Protein AF-K1TLE0-F1 (afdb_monomer_lite)

Secondary structure (DSSP, 8-state):
--PPPTTS-TTS----SS------SEEEEEEEETTTEEEEEEEE--

Foldseek 3Di:
DDDDDPPDDPPDPDCPPHDDDDDDQKDKDWDDDPPGDIDIDIDGDD

InterPro domains:
  IPR016039 Thiolase-like [G3DSA:3.40.47.10] (1-44)
  IPR016039 Thiolase-like [SSF53901] (2-41)

Radius of gyration: 14.5 Å; chains: 1; bounding box: 36×20×39 Å

Sequence (46 aa):
NENLDPEIDPRLNLTLNKAQKRDVKCAMSNTFGFGGHNSTVFSVKI

Organism: NCBI:txid408170

pLDDT: mean 91.13, std 7.76, range [52.5, 96.5]

Structure (mmCIF, N/CA/C/O backbone):
data_AF-K1TLE0-F1
#
_entry.id   AF-K1TLE0-F1
#
loop_
_atom_site.group_PDB
_atom_site.id
_atom_site.type_symbol
_atom_site.label_atom_id
_atom_site.label_alt_id
_atom_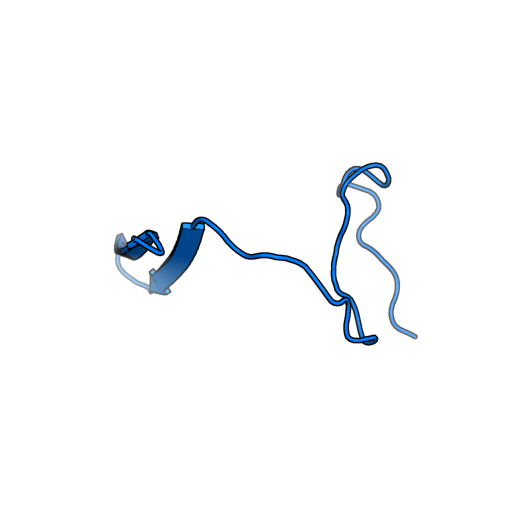site.label_comp_id
_atom_site.label_asym_id
_atom_site.label_entity_id
_atom_site.label_seq_id
_atom_site.pdbx_PDB_ins_code
_atom_site.Cartn_x
_atom_site.Cartn_y
_atom_site.Cartn_z
_atom_site.occupancy
_atom_site.B_iso_or_equiv
_atom_site.auth_seq_id
_atom_site.auth_comp_id
_atom_site.auth_asym_id
_atom_site.auth_atom_id
_atom_site.pdbx_PDB_model_num
ATOM 1 N N . ASN A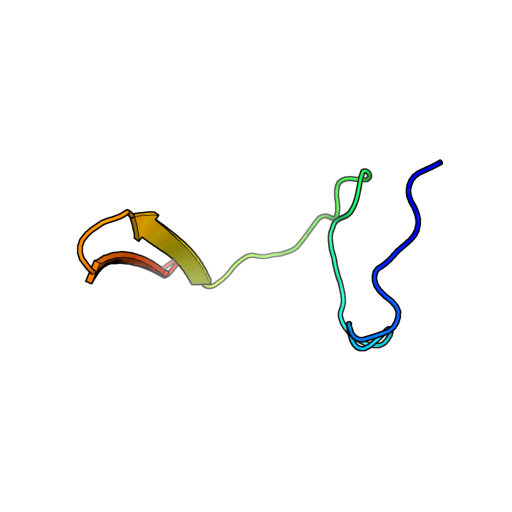 1 1 ? -2.541 3.625 -20.357 1.00 52.50 1 ASN A N 1
ATOM 2 C CA . ASN A 1 1 ? -2.535 2.157 -20.240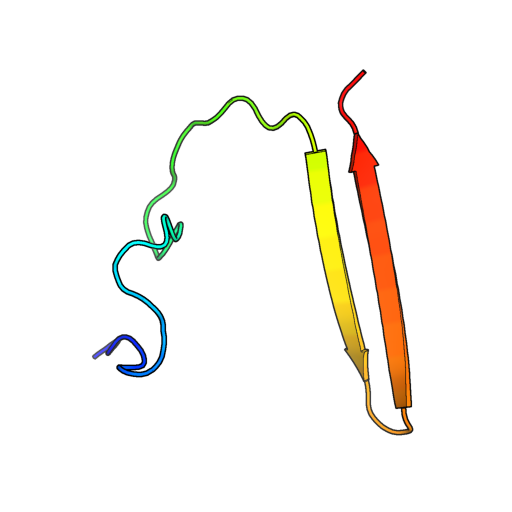 1.00 52.50 1 ASN A CA 1
ATOM 3 C C . ASN A 1 1 ? -2.024 1.841 -18.851 1.00 52.50 1 ASN A C 1
ATOM 5 O O . ASN A 1 1 ? -0.838 2.008 -18.609 1.00 52.50 1 ASN A O 1
ATOM 9 N N . GLU A 1 2 ? -2.920 1.546 -17.922 1.00 69.19 2 GLU A N 1
ATOM 10 C CA . GLU A 1 2 ? -2.576 1.211 -16.538 1.00 69.19 2 GLU A CA 1
ATOM 11 C C . GLU A 1 2 ? -2.570 -0.314 -16.457 1.00 69.19 2 GLU A C 1
ATOM 13 O O . GLU A 1 2 ? -3.617 -0.947 -16.361 1.00 69.19 2 GLU A O 1
ATOM 18 N N . ASN A 1 3 ? -1.386 -0.897 -16.644 1.00 81.94 3 ASN A N 1
ATOM 19 C CA . ASN A 1 3 ? -1.186 -2.336 -16.545 1.00 81.94 3 ASN A CA 1
ATOM 20 C C . ASN A 1 3 ? -0.863 -2.683 -15.091 1.00 81.94 3 ASN A C 1
ATOM 22 O O . ASN A 1 3 ? 0.002 -2.045 -14.490 1.00 81.94 3 ASN A O 1
ATOM 26 N N . LEU A 1 4 ? -1.564 -3.670 -14.537 1.00 84.44 4 LEU A N 1
ATOM 27 C CA . LEU A 1 4 ? -1.253 -4.194 -13.214 1.00 84.44 4 LEU A CA 1
ATOM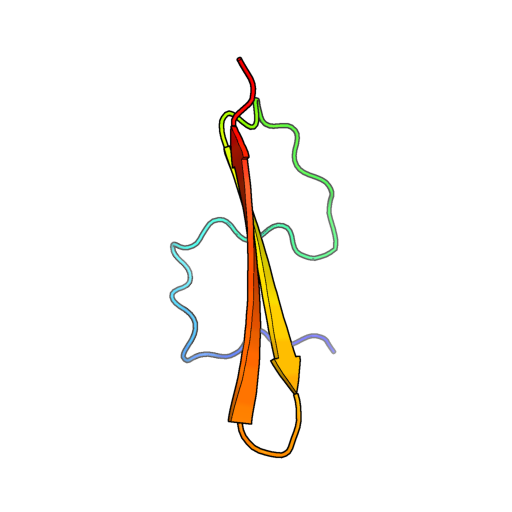 28 C C . LEU A 1 4 ? 0.094 -4.908 -13.268 1.00 84.44 4 LEU A C 1
ATOM 30 O O . LEU A 1 4 ? 0.416 -5.563 -14.260 1.00 84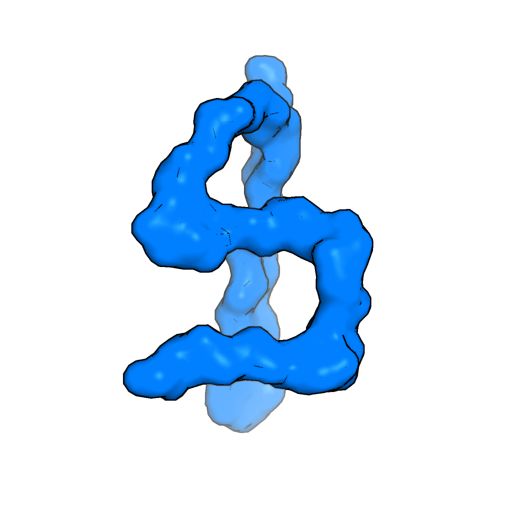.44 4 LEU A O 1
ATOM 34 N N . ASP A 1 5 ? 0.872 -4.775 -12.201 1.00 90.38 5 ASP A N 1
ATOM 35 C CA . ASP A 1 5 ? 2.112 -5.523 -12.066 1.00 90.38 5 ASP A CA 1
ATOM 36 C C . ASP A 1 5 ? 1.775 -7.027 -11.968 1.00 90.38 5 ASP A C 1
ATOM 38 O O . ASP A 1 5 ? 0.984 -7.406 -11.097 1.00 90.38 5 ASP A O 1
ATOM 42 N N . PRO A 1 6 ? 2.311 -7.878 -12.863 1.00 90.75 6 PRO A N 1
ATOM 43 C CA . PRO A 1 6 ? 2.020 -9.310 -12.875 1.00 90.75 6 PRO A CA 1
ATOM 44 C C . PRO A 1 6 ? 2.503 -10.045 -11.616 1.00 90.75 6 PRO A C 1
ATOM 46 O O . PRO A 1 6 ? 1.992 -11.125 -11.326 1.00 90.75 6 PRO A O 1
ATOM 49 N N . GLU A 1 7 ? 3.445 -9.471 -10.862 1.00 95.12 7 GLU A N 1
ATOM 50 C CA . GLU A 1 7 ? 3.950 -10.039 -9.609 1.00 95.12 7 GLU A CA 1
ATOM 51 C C . GLU A 1 7 ? 2.993 -9.792 -8.430 1.00 95.12 7 GLU A C 1
ATOM 53 O O . GLU A 1 7 ? 3.108 -10.423 -7.376 1.00 95.12 7 GLU A O 1
ATOM 58 N N . ILE A 1 8 ? 2.025 -8.882 -8.581 1.00 91.06 8 ILE A N 1
ATOM 59 C CA . ILE A 1 8 ? 1.018 -8.613 -7.556 1.00 91.06 8 ILE A CA 1
ATOM 60 C C . ILE A 1 8 ? -0.089 -9.661 -7.649 1.00 91.06 8 ILE A C 1
ATOM 62 O O . ILE A 1 8 ? -0.762 -9.795 -8.669 1.00 91.06 8 ILE A O 1
ATOM 66 N N . ASP A 1 9 ? -0.318 -10.381 -6.547 1.00 92.62 9 ASP A N 1
ATOM 67 C CA . ASP A 1 9 ? -1.331 -11.436 -6.485 1.00 92.62 9 ASP A CA 1
ATOM 68 C C . ASP A 1 9 ? -2.728 -10.879 -6.846 1.00 92.62 9 ASP A C 1
ATOM 70 O O . ASP A 1 9 ? -3.261 -10.023 -6.127 1.00 92.62 9 ASP A O 1
ATOM 74 N N . PRO A 1 10 ? -3.371 -11.382 -7.917 1.00 89.06 10 PRO A N 1
ATOM 75 C CA . PRO A 1 10 ? -4.659 -10.876 -8.390 1.00 89.06 10 PRO A CA 1
ATOM 76 C C . PRO A 1 10 ? -5.819 -11.157 -7.424 1.00 89.06 10 PRO A C 1
ATOM 78 O O . PRO A 1 10 ? -6.910 -10.617 -7.597 1.00 89.06 10 PRO A O 1
ATOM 81 N N . ARG A 1 11 ? -5.618 -11.997 -6.400 1.00 93.25 11 ARG A N 1
ATOM 82 C CA . ARG A 1 11 ? -6.608 -12.256 -5.343 1.00 93.25 11 ARG A CA 1
ATOM 83 C C . ARG A 1 11 ? -6.679 -11.119 -4.322 1.00 93.25 11 ARG A C 1
ATOM 85 O O . ARG A 1 11 ? -7.620 -11.078 -3.526 1.00 93.25 11 ARG A O 1
ATOM 92 N N . LEU A 1 12 ? -5.707 -10.203 -4.319 1.00 92.81 12 LEU A N 1
ATOM 93 C CA . LEU A 1 12 ? -5.719 -9.035 -3.446 1.00 92.81 12 LEU A CA 1
ATOM 94 C C . LEU A 1 12 ? -6.828 -8.063 -3.853 1.00 92.81 12 LEU A C 1
ATOM 96 O O . LEU A 1 12 ? -6.979 -7.679 -5.010 1.00 92.81 12 LEU A O 1
ATOM 100 N N . ASN A 1 13 ? -7.597 -7.614 -2.866 1.00 91.75 13 ASN A N 1
ATOM 101 C CA . ASN A 1 13 ? -8.719 -6.712 -3.089 1.00 91.75 13 ASN A CA 1
ATOM 102 C C . ASN A 1 13 ? -8.269 -5.244 -3.093 1.00 91.75 13 ASN A C 1
ATOM 104 O O . ASN A 1 13 ? -8.511 -4.496 -2.142 1.00 91.75 13 ASN A O 1
ATOM 108 N N . LEU A 1 14 ? -7.568 -4.856 -4.156 1.00 92.38 14 LEU A N 1
ATOM 109 C CA . LEU A 1 14 ? -7.054 -3.503 -4.344 1.00 92.38 14 LEU A CA 1
ATOM 110 C C . LEU A 1 14 ? -8.181 -2.524 -4.713 1.00 92.38 14 LEU A C 1
ATOM 112 O O . LEU A 1 14 ? -9.134 -2.866 -5.410 1.00 92.38 14 LEU A O 1
ATOM 116 N N . THR A 1 15 ? -8.064 -1.275 -4.259 1.00 92.38 15 THR A N 1
ATOM 117 C CA . THR A 1 15 ? -9.026 -0.194 -4.552 1.00 92.38 15 THR A CA 1
ATOM 118 C C . THR A 1 15 ? -8.460 0.726 -5.638 1.00 92.38 15 THR A C 1
ATOM 120 O O . THR A 1 15 ? -8.146 1.886 -5.388 1.00 92.38 15 THR A O 1
ATOM 123 N N . LEU A 1 16 ? -8.256 0.182 -6.840 1.00 90.31 16 LEU A N 1
ATOM 124 C CA . LEU A 1 16 ? -7.656 0.907 -7.966 1.00 90.31 16 LEU A CA 1
ATOM 125 C C . LEU A 1 16 ? -8.729 1.683 -8.728 1.00 90.31 16 LEU A C 1
ATOM 127 O O . LEU A 1 16 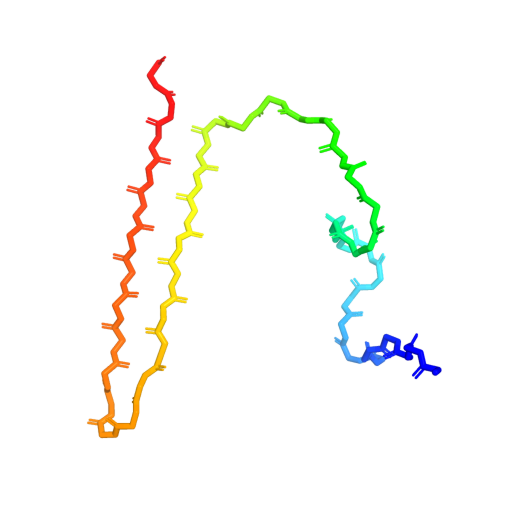? -9.702 1.082 -9.179 1.00 90.31 16 LEU A O 1
ATOM 131 N N . ASN A 1 17 ? -8.564 3.001 -8.861 1.00 89.62 17 ASN A N 1
ATOM 132 C CA . ASN A 1 17 ? -9.370 3.915 -9.694 1.00 89.62 17 ASN A CA 1
ATOM 133 C C . ASN A 1 17 ? -10.901 3.910 -9.480 1.00 89.62 17 ASN A C 1
ATOM 135 O O . ASN A 1 17 ? -11.621 4.690 -10.100 1.00 89.62 17 ASN A O 1
ATOM 139 N N . LYS A 1 18 ? -11.419 3.085 -8.565 1.00 91.94 18 LYS A N 1
ATOM 140 C CA . LYS A 1 18 ? -12.828 2.989 -8.194 1.00 91.94 18 LYS A CA 1
ATOM 141 C C . LYS A 1 18 ? -12.948 2.853 -6.685 1.00 91.94 18 LYS A C 1
ATOM 143 O O . LYS A 1 18 ? -12.419 1.918 -6.090 1.00 91.94 18 LYS A O 1
ATOM 148 N N . ALA A 1 19 ? -13.696 3.766 -6.073 1.00 94.31 19 ALA A N 1
ATOM 149 C CA . ALA A 1 19 ? -13.971 3.719 -4.645 1.00 94.31 19 ALA A CA 1
ATOM 150 C C . ALA A 1 19 ? -14.744 2.442 -4.264 1.00 94.31 19 ALA A C 1
ATOM 152 O O . ALA A 1 19 ? -15.669 2.018 -4.960 1.00 94.31 19 ALA A O 1
ATOM 153 N N . GLN A 1 20 ? -14.381 1.848 -3.127 1.00 95.69 20 GLN A N 1
ATOM 154 C CA . GLN A 1 20 ? -15.014 0.651 -2.575 1.00 95.69 20 GLN A CA 1
ATOM 155 C C . GLN A 1 20 ? -15.410 0.917 -1.118 1.00 95.69 20 GLN A C 1
ATOM 157 O O . GLN A 1 20 ? -14.563 1.235 -0.284 1.00 95.69 20 GLN A O 1
ATOM 162 N N . LYS A 1 21 ? -16.703 0.791 -0.797 1.00 95.38 21 LYS A N 1
ATOM 163 C CA . LYS A 1 21 ? -17.214 0.999 0.567 1.00 95.38 21 LYS A CA 1
ATOM 164 C C . LYS A 1 21 ? -16.888 -0.211 1.444 1.00 95.38 21 LYS A C 1
ATOM 166 O O . LYS A 1 21 ? -17.242 -1.333 1.092 1.00 95.38 21 LYS A O 1
ATOM 171 N N . ARG A 1 22 ? -16.253 0.020 2.595 1.00 93.38 22 ARG A N 1
ATOM 172 C CA . ARG A 1 22 ? -15.935 -0.997 3.611 1.00 93.38 22 ARG A CA 1
ATOM 173 C C . ARG A 1 22 ? -16.029 -0.391 5.007 1.00 93.38 22 ARG A C 1
ATOM 175 O O . ARG A 1 22 ? -15.755 0.795 5.171 1.00 93.38 22 ARG A O 1
ATOM 182 N N . ASP A 1 23 ? -16.388 -1.199 6.003 1.00 94.94 23 ASP A N 1
ATOM 183 C CA . ASP A 1 23 ? -16.186 -0.817 7.403 1.00 94.94 23 ASP A CA 1
ATOM 184 C C . ASP A 1 23 ? -14.716 -1.053 7.769 1.00 94.94 23 ASP A C 1
ATOM 186 O O . ASP A 1 23 ? -14.258 -2.189 7.903 1.00 94.94 23 ASP A O 1
ATOM 190 N N . VAL A 1 24 ? -13.949 0.035 7.829 1.00 92.88 24 VAL A N 1
ATOM 191 C CA . VAL A 1 24 ? -12.513 -0.003 8.112 1.00 92.88 24 VAL A CA 1
ATOM 192 C C . VAL A 1 24 ? -12.313 -0.051 9.625 1.00 92.88 24 VAL A C 1
ATOM 194 O O . VAL A 1 24 ? -12.541 0.940 10.316 1.00 92.88 24 VAL A O 1
ATOM 197 N N . LYS A 1 25 ? -11.888 -1.211 10.132 1.00 96.19 25 LYS A N 1
ATOM 198 C CA . LYS A 1 25 ? -11.586 -1.426 11.559 1.00 96.19 25 LYS A CA 1
ATOM 199 C C . LYS A 1 25 ? -10.184 -0.964 11.938 1.00 96.19 25 LYS A C 1
ATOM 201 O O . LYS A 1 25 ? -9.962 -0.494 13.047 1.00 96.19 25 LYS A O 1
ATOM 206 N N . CYS A 1 26 ? -9.239 -1.090 11.016 1.00 94.81 26 CYS A N 1
ATOM 207 C CA . CYS A 1 26 ? -7.882 -0.601 11.186 1.00 94.81 26 CYS A CA 1
ATOM 208 C C . CYS A 1 26 ? -7.335 -0.057 9.867 1.00 94.81 26 CYS A C 1
ATOM 210 O O . CYS A 1 26 ? -7.735 -0.492 8.786 1.00 94.81 26 CYS A O 1
ATOM 212 N N . ALA A 1 27 ? -6.420 0.899 9.972 1.00 95.12 27 ALA A N 1
ATOM 213 C CA . ALA A 1 27 ? -5.686 1.467 8.858 1.00 95.12 27 ALA A CA 1
ATOM 214 C C . ALA A 1 27 ? -4.200 1.532 9.216 1.00 95.12 27 ALA A C 1
ATOM 216 O O . ALA A 1 27 ? -3.835 1.836 10.352 1.00 95.12 27 ALA A O 1
ATOM 217 N N . MET A 1 28 ? -3.349 1.253 8.234 1.00 96.50 28 MET A N 1
ATOM 218 C CA . MET A 1 28 ? -1.902 1.393 8.342 1.00 96.50 28 MET A CA 1
ATOM 219 C C . MET A 1 28 ? -1.428 2.338 7.243 1.00 96.50 28 MET A C 1
ATOM 221 O O . MET A 1 28 ? -1.784 2.159 6.081 1.00 96.50 28 MET A O 1
ATOM 225 N N . SER A 1 29 ? -0.628 3.328 7.619 1.00 95.38 29 SER A N 1
ATOM 226 C CA . SER A 1 29 ? 0.059 4.232 6.705 1.00 95.38 29 SER A CA 1
ATOM 227 C C . SER A 1 29 ? 1.553 4.099 6.947 1.00 95.38 29 SER A C 1
ATOM 229 O O . SER A 1 29 ? 2.012 4.334 8.061 1.00 95.38 29 SER A O 1
ATOM 231 N N . ASN A 1 30 ? 2.300 3.677 5.934 1.00 95.69 30 ASN A N 1
ATOM 232 C CA . ASN A 1 30 ? 3.749 3.529 6.006 1.00 95.69 30 ASN A CA 1
ATOM 233 C C . ASN A 1 30 ? 4.391 4.351 4.887 1.00 95.69 30 ASN A C 1
ATOM 235 O O . ASN A 1 30 ? 3.955 4.286 3.737 1.00 95.69 30 ASN A O 1
ATOM 239 N N . THR A 1 31 ? 5.437 5.089 5.241 1.00 93.94 31 THR A N 1
ATOM 240 C CA . THR A 1 31 ? 6.267 5.865 4.330 1.00 93.94 31 THR A CA 1
ATOM 241 C C . THR A 1 31 ? 7.724 5.435 4.455 1.00 93.94 31 THR A C 1
ATOM 243 O O . THR A 1 31 ? 8.264 5.333 5.558 1.00 93.94 31 THR A O 1
ATOM 246 N N . PHE A 1 32 ? 8.383 5.274 3.308 1.00 94.62 32 PHE A N 1
ATOM 247 C CA . PHE A 1 32 ? 9.824 5.058 3.202 1.00 94.62 32 PHE A CA 1
ATOM 248 C C . PHE A 1 32 ? 10.506 6.295 2.606 1.00 94.62 32 PHE A C 1
ATOM 250 O O . PHE A 1 32 ? 9.985 6.908 1.675 1.00 94.62 32 PHE A O 1
ATOM 257 N N . GLY A 1 33 ? 11.678 6.650 3.128 1.00 93.19 33 GLY A N 1
ATOM 258 C CA . GLY A 1 33 ? 12.497 7.771 2.677 1.00 93.19 33 GLY A CA 1
ATOM 259 C C . GLY A 1 33 ? 13.972 7.397 2.525 1.00 93.19 33 GLY A C 1
ATOM 260 O O . GLY A 1 33 ? 14.470 6.446 3.132 1.00 93.19 33 GLY A O 1
ATOM 261 N N . PHE A 1 34 ? 14.688 8.169 1.706 1.00 92.94 34 PHE A N 1
ATOM 262 C CA . PHE A 1 34 ? 16.125 7.991 1.479 1.00 92.94 34 PHE A CA 1
ATOM 263 C C . PHE A 1 34 ? 16.928 8.086 2.779 1.00 92.94 34 PHE A C 1
ATOM 265 O O . PHE A 1 34 ? 16.559 8.829 3.685 1.00 92.94 34 PHE A O 1
ATOM 272 N N . GLY A 1 35 ? 18.033 7.343 2.863 1.00 93.44 35 GLY A N 1
ATOM 273 C CA . GLY A 1 35 ? 18.855 7.268 4.077 1.00 93.44 35 GLY A CA 1
ATOM 274 C C . GLY A 1 35 ? 18.331 6.294 5.139 1.00 93.44 35 GLY A C 1
ATOM 275 O O . GLY A 1 35 ? 18.832 6.304 6.255 1.00 93.44 35 GLY A O 1
ATOM 276 N N . GLY A 1 36 ? 17.351 5.446 4.802 1.00 89.62 36 GLY A N 1
ATOM 277 C CA . GLY A 1 36 ? 16.839 4.405 5.703 1.00 89.62 36 GLY A CA 1
ATOM 278 C C . GLY A 1 36 ? 15.683 4.852 6.599 1.00 89.62 36 GLY A C 1
ATOM 279 O O . GLY A 1 36 ? 15.391 4.198 7.596 1.00 89.62 36 GLY A O 1
ATOM 280 N N . HIS A 1 37 ? 15.007 5.949 6.257 1.00 93.19 37 HIS A N 1
ATOM 281 C CA . HIS A 1 37 ? 13.854 6.417 7.016 1.00 93.19 37 HIS A CA 1
ATOM 282 C C . HIS A 1 37 ? 12.629 5.542 6.720 1.00 93.19 37 HIS A C 1
ATOM 284 O O . HIS A 1 37 ? 12.188 5.450 5.577 1.00 93.19 37 HIS A O 1
ATOM 290 N N . ASN A 1 38 ? 12.056 4.926 7.752 1.00 94.38 38 ASN A N 1
ATOM 291 C CA . ASN A 1 38 ? 10.738 4.295 7.711 1.00 94.38 38 ASN A CA 1
ATOM 292 C C . ASN A 1 38 ? 9.876 4.938 8.798 1.00 94.38 38 ASN A C 1
ATOM 294 O O . ASN A 1 38 ? 10.317 5.103 9.936 1.00 94.38 38 ASN A O 1
ATOM 298 N N . SER A 1 39 ? 8.663 5.341 8.447 1.00 93.75 39 SER A N 1
ATOM 299 C CA . SER A 1 39 ? 7.688 5.869 9.394 1.00 93.75 39 SER A CA 1
ATOM 300 C C . SER A 1 39 ? 6.351 5.195 9.161 1.00 93.75 39 SER A C 1
ATOM 302 O O . SER A 1 39 ? 5.778 5.303 8.081 1.00 93.75 39 SER A O 1
ATOM 304 N N . THR A 1 40 ? 5.851 4.515 10.192 1.00 96.44 40 THR A N 1
ATOM 305 C CA . THR A 1 40 ? 4.577 3.796 10.154 1.00 96.44 40 THR A CA 1
ATOM 306 C C . THR A 1 40 ? 3.623 4.345 11.209 1.00 96.44 40 THR A C 1
ATOM 308 O O . THR A 1 40 ? 3.975 4.465 12.380 1.00 96.44 40 THR A O 1
ATOM 311 N N . VAL A 1 41 ? 2.394 4.638 10.791 1.00 94.94 41 VAL A N 1
ATOM 312 C CA . VAL A 1 41 ? 1.263 5.007 11.642 1.00 94.94 41 VAL A CA 1
ATOM 313 C C . VAL A 1 41 ? 0.192 3.931 11.511 1.00 94.94 41 VAL A C 1
ATOM 315 O O . VAL A 1 41 ? -0.190 3.547 10.406 1.00 94.94 41 VAL A O 1
ATOM 318 N N . PHE A 1 42 ? -0.314 3.460 12.645 1.00 95.81 42 PHE A N 1
ATOM 319 C CA . PHE A 1 42 ? -1.420 2.514 12.714 1.00 95.81 42 PHE A CA 1
ATOM 320 C C . PHE A 1 42 ? -2.581 3.152 13.472 1.00 95.81 42 PHE A C 1
ATOM 322 O O . PHE A 1 42 ? -2.381 3.814 14.489 1.00 95.81 42 PHE A O 1
ATOM 329 N N . SER A 1 43 ? -3.800 2.977 12.979 1.00 94.06 43 SER A N 1
ATOM 330 C CA . SER A 1 43 ? -5.005 3.528 13.595 1.00 94.06 43 SER A CA 1
ATOM 331 C C . SER A 1 43 ? -6.082 2.461 13.657 1.00 94.06 43 SER A C 1
ATOM 333 O O . SER A 1 43 ? -6.343 1.781 12.666 1.00 94.06 43 SER A O 1
ATOM 335 N N . VAL A 1 44 ? -6.712 2.323 14.820 1.00 95.19 44 VAL A N 1
ATOM 336 C CA . VAL A 1 44 ? -7.823 1.396 15.051 1.00 95.19 44 VAL A CA 1
ATOM 337 C C . VAL A 1 44 ? -9.073 2.216 15.313 1.00 95.19 44 VAL A C 1
ATOM 339 O O . VAL A 1 44 ? -9.048 3.158 16.104 1.00 95.19 44 VAL A O 1
ATOM 342 N N . LYS A 1 45 ? -10.158 1.867 14.628 1.00 90.38 45 LYS A N 1
ATOM 343 C CA . LYS A 1 45 ? -11.485 2.403 14.901 1.00 90.38 45 LYS A CA 1
ATOM 344 C C . LYS A 1 45 ? -12.022 1.687 16.141 1.00 90.38 45 LYS A C 1
ATOM 346 O O . LYS A 1 45 ? -12.159 0.465 16.116 1.00 90.38 45 LYS A O 1
ATOM 351 N N . ILE A 1 46 ? -12.234 2.458 17.208 1.00 74.12 46 ILE A N 1
ATOM 352 C CA . ILE A 1 46 ? -12.744 1.992 18.507 1.00 74.12 46 ILE A CA 1
ATOM 353 C C . ILE A 1 46 ? -14.238 1.683 18.389 1.00 74.12 46 ILE A C 1
ATOM 355 O O . ILE A 1 46 ? -14.938 2.467 17.705 1.00 74.12 46 ILE A O 1
#